Protein AF-A0A1H7WK81-F1 (afdb_monomer_lite)

Radius of gyration: 18.49 Å; chains: 1; bounding box: 42×47×34 Å

Structure (mmCIF, N/CA/C/O backbone):
data_AF-A0A1H7WK81-F1
#
_entry.id   AF-A0A1H7WK81-F1
#
loop_
_atom_site.group_PDB
_atom_site.id
_atom_site.type_symbol
_atom_site.label_atom_id
_atom_site.label_alt_id
_atom_site.label_comp_id
_atom_site.label_asym_id
_atom_site.label_entity_id
_atom_site.label_seq_id
_atom_site.pdbx_PDB_ins_code
_atom_site.Cartn_x
_atom_site.Cartn_y
_atom_site.Cartn_z
_atom_site.occupancy
_atom_site.B_iso_or_equiv
_atom_site.auth_seq_id
_atom_site.auth_comp_id
_atom_site.auth_asym_id
_atom_site.auth_atom_id
_atom_site.pdbx_PDB_model_num
ATOM 1 N N . MET A 1 1 ? -17.153 -29.310 6.235 1.00 43.97 1 MET A N 1
ATOM 2 C CA . MET A 1 1 ? -16.536 -28.666 5.054 1.00 43.97 1 MET A CA 1
ATOM 3 C C . MET A 1 1 ? -16.241 -27.215 5.415 1.00 43.97 1 MET A C 1
ATOM 5 O O . MET A 1 1 ? -17.190 -26.520 5.755 1.00 43.97 1 MET A O 1
ATOM 9 N N . PRO A 1 2 ? -14.976 -26.765 5.488 1.00 51.03 2 PRO A N 1
ATOM 10 C C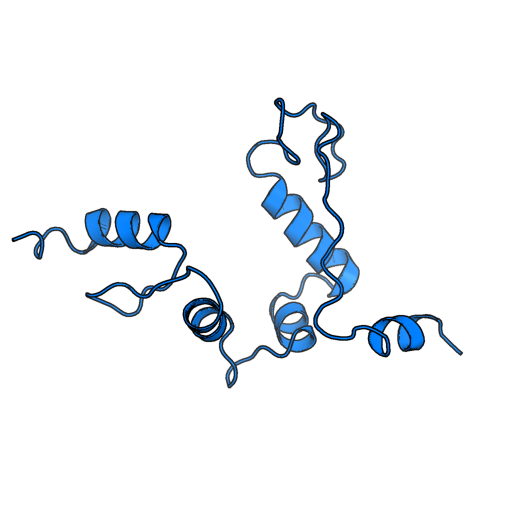A . PRO A 1 2 ? -14.681 -25.424 5.980 1.00 51.03 2 PRO A CA 1
ATOM 11 C C . PRO A 1 2 ? -14.944 -24.370 4.896 1.00 51.03 2 PRO A C 1
ATOM 13 O O . PRO A 1 2 ? -14.426 -24.453 3.785 1.00 51.03 2 PRO A O 1
ATOM 16 N N . ILE A 1 3 ? -15.718 -23.354 5.275 1.00 53.41 3 ILE A N 1
ATOM 17 C CA . ILE A 1 3 ? -16.202 -22.211 4.478 1.00 53.41 3 ILE A CA 1
ATOM 18 C C . ILE A 1 3 ? -15.070 -21.479 3.719 1.00 53.41 3 ILE A C 1
ATOM 20 O O . ILE A 1 3 ? -15.309 -20.860 2.689 1.00 53.41 3 ILE A O 1
ATOM 24 N N . LYS A 1 4 ? -13.813 -21.609 4.169 1.00 43.75 4 LYS A N 1
ATOM 25 C CA . LYS A 1 4 ? -12.635 -20.965 3.564 1.00 43.75 4 LYS A CA 1
ATOM 26 C C . LYS A 1 4 ? -12.346 -21.387 2.120 1.00 43.75 4 LYS A C 1
ATOM 28 O O . LYS A 1 4 ? -11.822 -20.574 1.370 1.00 43.75 4 LYS A O 1
ATOM 33 N N . LYS A 1 5 ? -12.676 -22.622 1.720 1.00 39.38 5 LYS A N 1
ATOM 34 C CA . LYS A 1 5 ? -12.347 -23.103 0.366 1.00 39.38 5 LYS A CA 1
ATOM 35 C C . LYS A 1 5 ? -13.227 -22.456 -0.710 1.00 39.38 5 LYS A C 1
ATOM 37 O O . LYS A 1 5 ? -12.746 -22.157 -1.788 1.00 39.38 5 LYS A O 1
ATOM 42 N N . LEU A 1 6 ? -14.476 -22.132 -0.370 1.00 41.38 6 LEU A N 1
ATOM 43 C CA . LEU A 1 6 ? -15.397 -21.482 -1.301 1.00 41.38 6 LEU A CA 1
ATOM 44 C C . LEU A 1 6 ? -15.032 -20.018 -1.578 1.00 41.38 6 LEU A C 1
ATOM 46 O O . LEU A 1 6 ? -15.404 -19.514 -2.620 1.00 41.38 6 LEU A O 1
ATOM 50 N N . TYR A 1 7 ? -14.295 -19.323 -0.706 1.00 50.19 7 TYR A N 1
ATOM 51 C CA . TYR A 1 7 ? -13.988 -17.903 -0.935 1.00 50.19 7 TYR A CA 1
ATOM 52 C C . TYR A 1 7 ? -12.872 -17.671 -1.968 1.00 50.19 7 TYR A C 1
ATOM 54 O O . TYR A 1 7 ? -12.796 -16.597 -2.556 1.00 50.19 7 TYR A O 1
ATOM 62 N N . LEU A 1 8 ? -12.009 -18.667 -2.188 1.00 47.16 8 LEU A N 1
ATOM 63 C CA . LEU A 1 8 ? -10.884 -18.576 -3.126 1.00 47.16 8 LEU A CA 1
ATOM 64 C C . LEU A 1 8 ? -11.267 -19.010 -4.550 1.00 47.16 8 LEU A C 1
ATOM 66 O O . LEU A 1 8 ? -10.696 -18.499 -5.507 1.00 47.16 8 LEU A O 1
ATOM 70 N N . ASP A 1 9 ? -12.270 -19.880 -4.697 1.00 45.12 9 ASP A N 1
ATOM 71 C CA . ASP A 1 9 ? -12.655 -20.461 -5.992 1.00 45.12 9 ASP A CA 1
ATOM 72 C C . ASP A 1 9 ? -13.557 -19.535 -6.855 1.00 45.12 9 ASP A C 1
ATOM 74 O O . ASP A 1 9 ? -13.797 -19.840 -8.021 1.00 45.12 9 ASP A O 1
ATOM 78 N N . TYR A 1 10 ? -14.029 -18.390 -6.329 1.00 48.94 10 TYR A N 1
ATOM 79 C CA . TYR A 1 10 ? -14.902 -17.433 -7.048 1.00 48.94 10 TYR A CA 1
ATOM 80 C C . TYR A 1 10 ? -14.240 -16.103 -7.449 1.00 48.94 10 TYR A C 1
ATOM 82 O O . TYR A 1 10 ? -14.919 -15.227 -7.981 1.00 48.94 10 TYR A O 1
ATOM 90 N N . MET A 1 11 ? -12.937 -15.908 -7.233 1.00 44.47 11 MET A N 1
ATOM 91 C CA . MET A 1 11 ? -12.268 -14.682 -7.691 1.00 44.47 11 MET A CA 1
ATOM 92 C C . MET A 1 11 ? -11.932 -14.766 -9.184 1.00 44.47 11 MET A C 1
ATOM 94 O O . MET A 1 11 ? -10.803 -15.038 -9.586 1.00 44.47 11 MET A O 1
ATOM 98 N N . THR A 1 12 ? -12.930 -14.506 -10.026 1.00 49.16 12 THR A N 1
ATOM 99 C CA . THR A 1 12 ? -12.703 -14.128 -11.422 1.00 49.16 12 THR A CA 1
ATOM 100 C C . 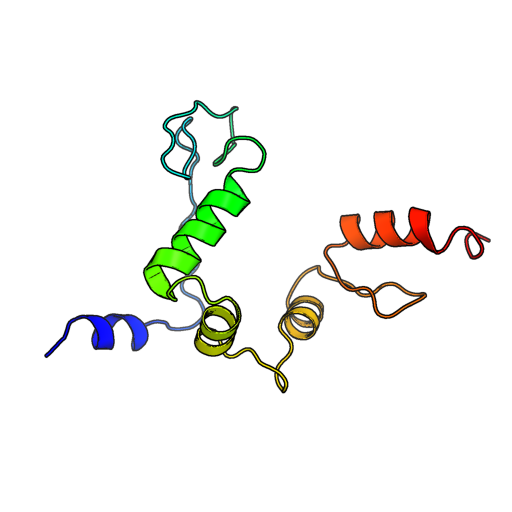THR A 1 12 ? -11.902 -12.818 -11.467 1.00 49.16 12 THR A C 1
ATOM 102 O O . THR A 1 12 ? -12.288 -11.856 -10.795 1.00 49.16 12 THR A O 1
ATOM 105 N N . PRO A 1 13 ? -10.813 -12.719 -12.253 1.00 54.34 13 PRO A N 1
ATOM 106 C CA . PRO A 1 13 ? -10.121 -11.454 -12.454 1.00 54.34 13 PRO A CA 1
ATOM 107 C C . PRO A 1 13 ? -11.067 -10.510 -13.202 1.00 54.34 13 PRO A C 1
ATOM 109 O O . PRO A 1 13 ? -11.493 -10.827 -14.309 1.00 54.34 13 PRO A O 1
ATOM 112 N N . SER A 1 14 ? -11.365 -9.349 -12.611 1.00 58.44 14 SER A N 1
ATOM 113 C CA . SER A 1 14 ? -12.242 -8.297 -13.157 1.00 58.44 14 SER A CA 1
ATOM 114 C C . SER A 1 14 ? -13.741 -8.412 -12.830 1.00 58.44 14 SER A C 1
ATOM 116 O O . SER A 1 14 ? -14.598 -8.292 -13.702 1.00 58.44 14 SER A O 1
ATOM 118 N N . GLU A 1 15 ? -14.083 -8.498 -11.546 1.00 55.06 15 GLU A N 1
ATOM 119 C CA . GLU A 1 15 ? -15.221 -7.715 -11.051 1.00 55.06 15 GLU A CA 1
ATOM 120 C C . GLU A 1 15 ? -14.647 -6.398 -10.525 1.00 55.06 15 GLU A C 1
ATOM 122 O O . GLU A 1 15 ? -13.808 -6.400 -9.623 1.00 55.06 15 GLU A O 1
ATOM 127 N N . LYS A 1 16 ? -14.997 -5.263 -11.146 1.00 67.81 16 LYS A N 1
ATOM 128 C CA . LYS A 1 16 ? -14.505 -3.945 -10.715 1.00 67.81 16 LYS A CA 1
ATOM 129 C C . LYS A 1 16 ? -14.749 -3.803 -9.213 1.00 67.81 16 LYS A C 1
ATOM 131 O O . LYS A 1 16 ? -15.903 -3.829 -8.788 1.00 67.81 16 LYS A O 1
ATOM 136 N N . LEU A 1 17 ? -13.675 -3.650 -8.433 1.00 79.62 17 LEU A N 1
ATOM 137 C CA . LEU A 1 17 ? -13.783 -3.407 -6.996 1.00 79.62 17 LEU A CA 1
ATOM 138 C C . LEU A 1 17 ? -14.783 -2.264 -6.752 1.00 79.62 17 LEU A C 1
ATOM 140 O O . LEU A 1 17 ? -14.778 -1.279 -7.504 1.00 79.62 17 LEU A O 1
ATOM 144 N N . PRO A 1 18 ? -15.658 -2.381 -5.738 1.00 88.56 18 PRO A N 1
ATOM 145 C CA . PRO A 1 18 ? -16.673 -1.374 -5.492 1.00 88.56 18 PRO A CA 1
ATOM 146 C C . PRO A 1 18 ? -16.018 -0.024 -5.207 1.00 88.56 18 PRO A C 1
ATOM 148 O O . PRO A 1 18 ? -14.959 0.061 -4.581 1.00 88.56 18 PRO A O 1
ATOM 151 N N . ARG A 1 19 ? -16.677 1.057 -5.633 1.00 89.25 19 ARG A N 1
ATOM 152 C CA . ARG A 1 19 ? -16.254 2.403 -5.252 1.00 89.25 19 ARG A CA 1
ATOM 153 C C . ARG A 1 19 ? -16.371 2.549 -3.735 1.00 89.25 19 ARG A C 1
ATOM 155 O O . ARG A 1 19 ? -17.470 2.513 -3.190 1.00 89.25 19 ARG A O 1
ATOM 162 N N . LEU A 1 20 ? -15.239 2.769 -3.076 1.00 94.31 20 LEU A N 1
ATOM 163 C CA . LEU A 1 20 ? -15.173 3.020 -1.640 1.00 94.31 20 LEU A CA 1
ATOM 164 C C . LEU A 1 20 ? -15.365 4.515 -1.356 1.00 94.31 20 LEU A C 1
ATOM 166 O O . LEU A 1 20 ? -14.863 5.362 -2.099 1.00 94.31 20 LEU A O 1
ATOM 170 N N . ILE A 1 21 ? -16.093 4.838 -0.284 1.00 94.56 21 ILE A N 1
ATOM 171 C CA . ILE A 1 21 ? -16.364 6.215 0.151 1.00 94.56 21 ILE A CA 1
ATOM 172 C C . ILE A 1 21 ? -15.804 6.403 1.572 1.00 94.56 21 ILE A C 1
ATOM 174 O O . ILE A 1 21 ? -16.150 5.615 2.455 1.00 94.56 21 ILE A O 1
ATOM 178 N N . PRO A 1 22 ? -14.952 7.416 1.819 1.00 95.88 22 PRO A N 1
ATOM 179 C CA . PRO A 1 22 ? -14.445 7.716 3.156 1.00 95.88 22 PRO A CA 1
ATOM 180 C C . PRO A 1 22 ? -15.570 8.043 4.143 1.00 95.88 22 PRO A C 1
ATOM 182 O O . PRO A 1 22 ? -16.512 8.757 3.808 1.00 95.88 22 PRO A O 1
ATOM 185 N N . THR A 1 23 ? -15.445 7.564 5.380 1.00 95.25 23 THR A N 1
ATOM 186 C CA . THR A 1 23 ? -16.483 7.686 6.424 1.00 95.25 23 THR A CA 1
ATOM 187 C C . THR A 1 23 ? -16.218 8.811 7.433 1.00 95.25 23 THR A C 1
ATOM 189 O O . THR A 1 23 ? -16.950 8.954 8.411 1.00 95.25 23 THR A O 1
ATOM 192 N N . GLY A 1 24 ? -15.144 9.583 7.245 1.00 96.44 24 GLY A N 1
ATOM 193 C CA . GLY A 1 24 ? -14.685 10.604 8.197 1.00 96.44 24 GLY A CA 1
ATOM 194 C C . GLY A 1 24 ? -13.953 10.052 9.427 1.00 96.44 24 GLY A C 1
ATOM 195 O O . GLY A 1 24 ? -13.568 10.824 10.302 1.00 96.44 24 GLY A O 1
ATOM 196 N N . HIS A 1 25 ? -13.740 8.736 9.501 1.00 97.75 25 HIS A N 1
ATOM 197 C CA . HIS A 1 25 ? -12.982 8.078 10.564 1.00 97.75 25 HIS A CA 1
ATOM 198 C C . HIS A 1 25 ? -11.928 7.149 9.971 1.00 97.75 25 HIS A C 1
ATOM 200 O O . HIS A 1 25 ? -12.113 6.591 8.892 1.00 97.75 25 HIS A O 1
ATOM 206 N N . CYS A 1 26 ? -10.826 6.966 10.693 1.00 98.06 26 CYS A N 1
ATOM 207 C CA . CYS A 1 26 ? -9.689 6.185 10.238 1.00 98.06 26 CYS A CA 1
ATOM 208 C C . CYS A 1 26 ? -10.031 4.694 10.145 1.00 98.06 26 CYS A C 1
ATOM 210 O O . CYS A 1 26 ? -10.357 4.048 11.143 1.00 98.06 26 CYS A O 1
ATOM 212 N N . TRP A 1 27 ? -9.869 4.128 8.951 1.00 97.56 27 TRP A N 1
ATOM 213 C CA . TRP A 1 27 ? -10.184 2.726 8.662 1.00 97.56 27 TRP A CA 1
ATOM 214 C C . TRP A 1 27 ? -9.222 1.713 9.288 1.00 97.56 27 TRP A C 1
ATOM 216 O O . TRP A 1 27 ? -9.509 0.522 9.277 1.00 97.56 27 TRP A O 1
ATOM 226 N N . CYS A 1 28 ? -8.125 2.158 9.911 1.00 97.25 28 CYS A N 1
ATOM 227 C CA . CYS A 1 28 ? -7.304 1.267 10.737 1.00 97.25 28 CYS A CA 1
ATOM 228 C C . CYS A 1 28 ? -8.001 0.845 12.050 1.00 97.25 28 CYS A C 1
ATOM 230 O O . CYS A 1 28 ? -7.448 0.044 12.797 1.00 97.25 28 CYS A O 1
ATOM 232 N N . GLY A 1 29 ? -9.175 1.410 12.365 1.00 96.12 29 GLY A N 1
ATOM 233 C CA . GLY A 1 29 ? -9.982 1.042 13.532 1.00 96.12 29 GLY A CA 1
ATOM 234 C C . GLY A 1 29 ? -9.677 1.823 14.814 1.00 96.12 29 GLY A C 1
ATOM 235 O O . GLY A 1 29 ? -10.320 1.584 15.828 1.00 96.12 29 GLY A O 1
ATOM 236 N N . CYS A 1 30 ? -8.748 2.787 14.794 1.00 97.06 30 CYS A N 1
ATOM 237 C CA . CYS A 1 30 ? -8.386 3.572 15.985 1.00 97.06 30 CYS A CA 1
ATOM 238 C C . CYS A 1 30 ? -9.424 4.636 16.390 1.00 97.06 30 CYS A C 1
ATOM 240 O O . CYS A 1 30 ? -9.261 5.287 17.418 1.00 97.06 30 CYS A O 1
ATOM 242 N N . GLY A 1 31 ? -10.453 4.869 15.569 1.00 96.38 31 GLY A N 1
ATOM 243 C CA . GLY A 1 31 ? -11.500 5.864 15.829 1.00 96.38 31 GLY A CA 1
ATOM 244 C C . GLY A 1 31 ? -11.099 7.325 15.584 1.00 96.38 31 GLY A C 1
ATOM 245 O O . GLY A 1 31 ? -11.938 8.209 15.713 1.00 96.38 31 GLY A O 1
ATOM 246 N N . THR A 1 32 ? -9.853 7.611 15.195 1.00 97.75 32 THR A N 1
ATOM 247 C CA . THR A 1 32 ? -9.404 8.977 14.872 1.00 97.75 32 THR A CA 1
ATOM 248 C C . THR A 1 32 ? -10.198 9.558 13.700 1.00 97.75 32 THR A C 1
ATOM 250 O O . THR A 1 32 ? -10.352 8.893 12.675 1.00 97.75 32 THR A O 1
ATOM 253 N N . GLN A 1 33 ? -10.661 10.806 13.824 1.00 97.75 33 GLN A N 1
ATOM 254 C CA . GLN A 1 33 ? -11.302 11.529 12.723 1.00 97.75 33 GLN A CA 1
ATOM 255 C C . GLN A 1 33 ? -10.307 11.820 11.596 1.00 97.75 33 GLN A C 1
ATOM 257 O O . GLN A 1 33 ? -9.160 12.199 11.843 1.00 97.75 33 GLN A O 1
ATOM 262 N N . THR A 1 34 ? -10.746 11.652 10.351 1.00 97.50 34 THR A N 1
ATOM 263 C CA . THR A 1 34 ? -9.939 11.929 9.159 1.00 97.50 34 THR A CA 1
ATOM 264 C C . THR A 1 34 ? -10.397 13.203 8.461 1.00 97.50 34 THR A C 1
ATOM 266 O O . THR A 1 34 ? -11.541 13.636 8.588 1.00 97.50 34 THR A O 1
ATOM 269 N N . GLY A 1 35 ? -9.483 13.821 7.707 1.00 93.88 35 GLY A N 1
ATOM 270 C CA . GLY A 1 35 ? -9.833 14.934 6.826 1.00 93.88 35 GLY A CA 1
ATOM 271 C C . GLY A 1 35 ? -10.824 14.514 5.735 1.00 93.88 35 GLY A C 1
ATOM 272 O O . GLY A 1 35 ? -10.936 13.332 5.396 1.00 93.88 35 GLY A O 1
ATOM 273 N N . ILE A 1 36 ? -11.526 15.496 5.161 1.00 92.88 36 ILE A N 1
ATOM 274 C CA . ILE A 1 36 ? -12.472 15.278 4.058 1.00 92.88 36 ILE A CA 1
ATOM 275 C C . ILE A 1 36 ? -11.770 14.528 2.919 1.00 92.88 36 ILE A C 1
ATOM 277 O O . ILE A 1 36 ? -10.706 14.936 2.461 1.00 92.88 36 ILE A O 1
ATOM 281 N N . GLY A 1 37 ? -12.377 13.429 2.466 1.00 94.12 37 GLY A N 1
ATOM 282 C CA . GLY A 1 37 ? -11.849 12.608 1.372 1.00 94.12 37 GLY A CA 1
ATOM 283 C C . GLY A 1 37 ? -10.789 11.574 1.776 1.00 94.12 37 GLY A C 1
ATOM 284 O O . GLY A 1 37 ? -10.386 10.783 0.928 1.00 94.12 37 GLY A O 1
ATOM 285 N N . SER A 1 38 ? -10.375 11.517 3.045 1.00 96.62 38 SER A N 1
ATOM 286 C CA . SER A 1 38 ? -9.325 10.600 3.511 1.00 96.62 38 SER A CA 1
ATOM 287 C C . SER A 1 38 ? -9.878 9.374 4.238 1.00 96.62 38 SER A C 1
ATOM 289 O O . SER A 1 38 ? -10.664 9.492 5.178 1.00 96.62 38 SER A O 1
ATOM 291 N N . PHE A 1 39 ? -9.397 8.189 3.857 1.00 97.75 39 PHE A N 1
ATOM 292 C CA . PHE A 1 39 ? -9.714 6.915 4.521 1.00 97.75 39 PHE A CA 1
ATOM 293 C C . PHE A 1 39 ? -8.914 6.684 5.813 1.00 97.75 39 PHE A C 1
ATOM 295 O O . PHE A 1 39 ? -9.384 6.013 6.732 1.00 97.75 39 PHE A O 1
ATOM 302 N N . PHE A 1 40 ? -7.703 7.239 5.895 1.00 98.12 40 PHE A N 1
ATOM 303 C CA . PHE A 1 40 ? -6.758 6.976 6.980 1.00 98.12 40 PHE A CA 1
ATOM 304 C C . PHE A 1 40 ? -6.245 8.275 7.599 1.00 98.12 40 PHE A C 1
ATOM 306 O O . PHE A 1 40 ? -6.085 9.290 6.915 1.00 98.12 40 PHE A O 1
ATOM 313 N N . ALA A 1 41 ? -5.947 8.230 8.898 1.00 97.06 41 ALA A N 1
ATOM 314 C CA . ALA A 1 41 ? -5.063 9.207 9.519 1.00 97.06 41 ALA A CA 1
ATOM 315 C C . ALA A 1 41 ? -3.640 9.052 8.945 1.00 97.06 41 ALA A C 1
ATOM 317 O O . ALA A 1 41 ? -3.297 8.018 8.366 1.00 97.06 41 ALA A O 1
ATOM 318 N N . ARG A 1 42 ? -2.800 10.086 9.077 1.00 94.94 42 ARG A N 1
ATOM 319 C CA . ARG A 1 42 ? -1.460 10.105 8.468 1.00 94.94 42 ARG A CA 1
ATOM 320 C C . ARG A 1 42 ? -0.634 8.886 8.912 1.00 94.94 42 ARG A C 1
ATOM 322 O O . ARG A 1 42 ? -0.333 8.753 10.091 1.00 94.94 42 ARG A O 1
ATOM 329 N N . GLY A 1 43 ? -0.247 8.037 7.957 1.00 94.00 43 GLY A N 1
ATOM 330 C CA . GLY A 1 43 ? 0.566 6.832 8.180 1.00 94.00 43 GLY A CA 1
ATOM 331 C C . GLY A 1 43 ? -0.203 5.601 8.679 1.00 94.00 43 GLY A C 1
ATOM 332 O O . GLY A 1 43 ? 0.400 4.552 8.899 1.00 94.00 43 GLY A O 1
ATOM 333 N N . HIS A 1 44 ? -1.521 5.699 8.874 1.00 97.94 44 HIS A N 1
ATOM 334 C CA . HIS A 1 44 ? -2.333 4.590 9.389 1.00 97.94 44 HIS A CA 1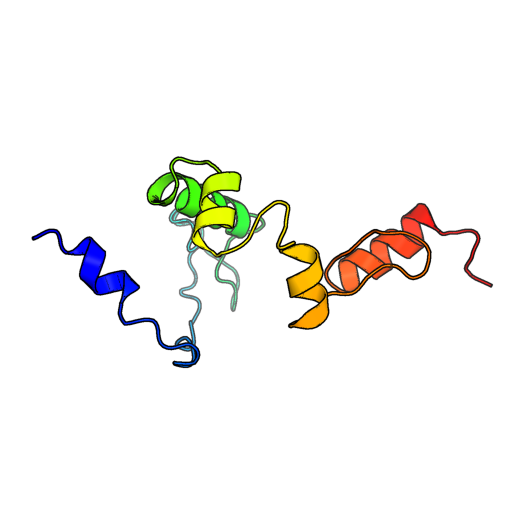
ATOM 335 C C . HIS A 1 44 ? -2.768 3.595 8.305 1.00 97.94 44 HIS A C 1
ATOM 337 O O . HIS A 1 44 ? -3.250 2.512 8.631 1.00 97.94 44 HIS A O 1
ATOM 343 N N . ASP A 1 45 ? -2.572 3.925 7.031 1.00 97.50 45 ASP A N 1
ATOM 344 C CA . ASP A 1 45 ? -2.694 2.996 5.906 1.00 97.50 45 ASP A CA 1
ATOM 345 C C . ASP A 1 45 ? -1.736 1.807 6.076 1.00 97.50 45 ASP A C 1
ATOM 347 O O . ASP A 1 45 ? -2.147 0.652 5.967 1.00 97.50 45 ASP A O 1
ATOM 351 N N . LYS A 1 46 ? -0.487 2.074 6.473 1.00 96.69 46 LYS A N 1
ATOM 352 C CA . LYS A 1 46 ? 0.513 1.032 6.748 1.00 96.69 46 LYS A CA 1
ATOM 353 C C . LYS A 1 46 ? 0.233 0.231 8.012 1.00 96.69 46 LYS A C 1
ATOM 355 O O . LYS A 1 46 ? 0.513 -0.964 8.048 1.00 96.69 46 LYS A O 1
ATOM 360 N N . VAL A 1 47 ? -0.385 0.846 9.019 1.00 97.38 47 VAL A N 1
ATOM 361 C CA . VAL A 1 47 ? -0.864 0.124 10.210 1.00 97.38 47 VAL A CA 1
ATOM 362 C C . VAL A 1 47 ? -1.971 -0.860 9.829 1.00 97.38 47 VAL A C 1
ATOM 364 O O . VAL A 1 47 ? -1.925 -2.019 10.235 1.00 97.38 47 VAL A O 1
ATOM 367 N N . ALA A 1 48 ? -2.943 -0.420 9.025 1.00 98.19 48 ALA A N 1
ATOM 368 C CA . ALA A 1 48 ? -4.028 -1.274 8.554 1.00 98.19 48 ALA A CA 1
ATOM 369 C C . ALA A 1 48 ? -3.516 -2.423 7.664 1.00 98.19 48 ALA A C 1
ATOM 371 O O . ALA A 1 48 ? -3.926 -3.567 7.854 1.00 98.19 48 ALA A O 1
ATOM 372 N N . GLU A 1 49 ? -2.583 -2.145 6.747 1.00 98.12 49 GLU A N 1
ATOM 373 C CA . GLU A 1 49 ? -1.912 -3.153 5.910 1.00 98.12 49 GLU A CA 1
ATOM 374 C C . GLU A 1 49 ? -1.191 -4.207 6.766 1.00 98.12 49 GLU A C 1
ATOM 376 O O . GLU A 1 49 ? -1.426 -5.405 6.606 1.00 98.12 49 GLU A O 1
ATOM 381 N N . ALA A 1 50 ? -0.373 -3.778 7.731 1.00 97.94 50 ALA A N 1
ATOM 382 C CA . ALA A 1 50 ? 0.343 -4.688 8.621 1.00 97.94 50 ALA A CA 1
ATOM 383 C C . ALA A 1 50 ? -0.609 -5.526 9.490 1.00 97.94 50 ALA A C 1
ATOM 385 O O . ALA A 1 50 ? -0.389 -6.726 9.659 1.00 97.94 50 ALA A O 1
ATOM 386 N N . ALA A 1 51 ? -1.688 -4.928 10.004 1.00 98.31 51 ALA A N 1
ATOM 387 C CA . ALA A 1 51 ? -2.709 -5.644 10.766 1.00 98.31 51 ALA A CA 1
ATOM 388 C C . ALA A 1 51 ? -3.428 -6.697 9.908 1.00 98.31 51 ALA A C 1
ATOM 390 O O . ALA A 1 51 ? -3.642 -7.821 10.365 1.00 98.31 51 ALA A O 1
ATOM 391 N N . LEU A 1 52 ? -3.742 -6.380 8.648 1.00 98.06 52 LEU A N 1
ATOM 392 C CA . LEU A 1 52 ? -4.305 -7.348 7.707 1.00 98.06 52 LEU A CA 1
ATOM 393 C C . LEU A 1 52 ? -3.333 -8.508 7.463 1.00 98.06 52 LEU A C 1
ATOM 395 O O . LEU A 1 52 ? -3.746 -9.669 7.500 1.00 98.06 52 LEU A O 1
ATOM 399 N N . ILE A 1 53 ? -2.042 -8.211 7.276 1.00 98.19 53 ILE A N 1
ATOM 400 C CA . ILE A 1 53 ? -1.013 -9.240 7.098 1.00 98.19 53 ILE A CA 1
ATOM 401 C C . ILE A 1 53 ? -0.884 -10.118 8.351 1.00 98.19 53 ILE A C 1
ATOM 403 O O . ILE A 1 53 ? -0.762 -11.340 8.243 1.00 98.19 53 ILE A O 1
ATOM 407 N N . ALA A 1 54 ? -0.966 -9.525 9.543 1.00 98.19 54 ALA A N 1
ATOM 408 C CA . ALA A 1 54 ? -0.965 -10.243 10.815 1.00 98.19 54 ALA A CA 1
ATOM 409 C C . ALA A 1 54 ? -2.141 -11.224 10.927 1.00 98.19 54 ALA A C 1
ATOM 411 O O . ALA A 1 54 ? -1.933 -12.404 11.207 1.00 98.19 54 ALA A O 1
ATOM 412 N N . VAL A 1 55 ? -3.361 -10.756 10.655 1.00 98.06 55 VAL A N 1
ATOM 413 C CA . VAL A 1 55 ? -4.592 -11.553 10.784 1.00 98.06 55 VAL A CA 1
ATOM 414 C C . VAL A 1 55 ? -4.666 -12.677 9.748 1.00 98.06 55 VAL A C 1
ATOM 416 O O . VAL A 1 55 ? -5.092 -13.781 10.083 1.00 98.06 55 VAL A O 1
ATOM 419 N N . GLN A 1 56 ? -4.271 -12.417 8.500 1.00 97.56 56 GLN A N 1
ATOM 420 C CA . GLN A 1 56 ? -4.465 -13.367 7.395 1.00 97.56 56 GLN A CA 1
ATOM 421 C C . GLN A 1 56 ? -3.259 -14.278 7.149 1.00 97.56 56 GLN A C 1
ATOM 423 O O . GLN A 1 56 ? -3.437 -15.431 6.759 1.00 97.56 56 GLN A O 1
ATOM 428 N N . TYR A 1 57 ? -2.042 -13.789 7.396 1.00 97.25 57 TYR A N 1
ATOM 429 C CA . TYR A 1 57 ? -0.796 -14.481 7.039 1.00 97.25 57 TYR A CA 1
ATOM 430 C C . TYR A 1 57 ? 0.171 -14.621 8.225 1.00 97.25 57 TYR A C 1
ATOM 432 O O . TYR A 1 57 ? 1.359 -14.884 8.035 1.00 97.25 57 TYR A O 1
ATOM 440 N N . GLY A 1 58 ? -0.304 -14.418 9.461 1.00 97.06 58 GLY A N 1
ATOM 441 C CA . GLY A 1 58 ? 0.510 -14.570 10.672 1.00 97.06 58 GLY A CA 1
ATOM 442 C C . GLY A 1 58 ? 1.659 -13.565 10.772 1.00 97.06 58 GLY A C 1
ATOM 443 O O . GLY A 1 58 ? 2.678 -13.852 11.391 1.00 97.06 58 GLY A O 1
ATOM 444 N N . GLY A 1 59 ? 1.535 -12.411 10.113 1.00 96.75 59 GLY A N 1
ATOM 445 C CA . GLY A 1 59 ? 2.557 -11.360 10.113 1.00 96.75 59 GLY A CA 1
ATOM 446 C C . GLY A 1 59 ? 3.716 -11.632 9.153 1.00 96.75 59 GLY A C 1
ATOM 447 O O . GLY A 1 59 ? 4.673 -10.864 9.110 1.00 96.75 59 GLY A O 1
ATOM 448 N N . SER A 1 60 ? 3.643 -12.706 8.365 1.00 97.50 60 SER A N 1
ATOM 449 C CA . SER A 1 60 ? 4.693 -13.087 7.427 1.00 97.50 60 SER A CA 1
ATOM 450 C C . SER A 1 60 ? 4.456 -12.459 6.055 1.00 97.50 60 SER A C 1
ATOM 452 O O . SER A 1 60 ? 3.629 -12.926 5.272 1.00 97.50 60 SER A O 1
ATOM 454 N N . VAL A 1 61 ? 5.228 -11.415 5.736 1.00 97.44 61 VAL A N 1
ATOM 455 C CA . VAL A 1 61 ? 5.241 -10.806 4.394 1.00 97.44 61 VAL A CA 1
ATOM 456 C C . VAL A 1 61 ? 5.593 -11.828 3.301 1.00 97.44 61 VAL A C 1
ATOM 458 O O . VAL A 1 61 ? 4.911 -11.827 2.280 1.00 97.44 61 VAL A O 1
ATOM 461 N N . PRO A 1 62 ? 6.565 -12.748 3.479 1.00 97.69 62 PRO A N 1
ATOM 462 C CA . PRO A 1 62 ? 6.807 -13.794 2.486 1.00 97.69 62 PRO A CA 1
ATOM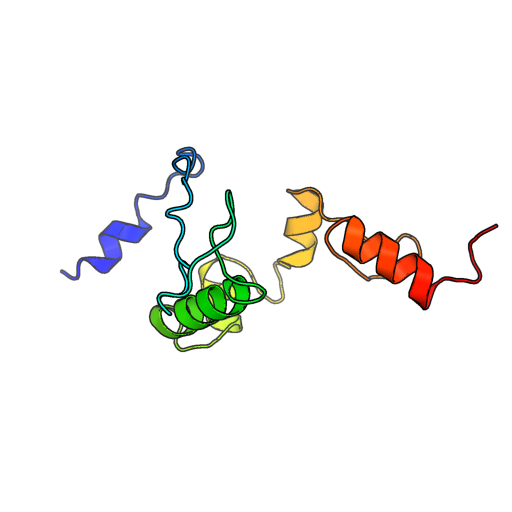 463 C C . PRO A 1 62 ? 5.588 -14.688 2.223 1.00 97.69 62 PRO A C 1
ATOM 465 O O . PRO A 1 62 ? 5.323 -15.008 1.069 1.00 97.69 62 PRO A O 1
ATOM 468 N N . GLN A 1 63 ? 4.823 -15.060 3.258 1.00 97.75 63 GLN A N 1
ATOM 469 C CA . GLN A 1 63 ? 3.594 -15.846 3.075 1.00 97.75 63 GLN A CA 1
ATOM 470 C C . GLN A 1 63 ? 2.493 -15.033 2.393 1.00 97.75 63 GLN A C 1
ATOM 472 O O . GLN A 1 63 ? 1.799 -15.564 1.532 1.00 97.75 63 GLN A O 1
ATOM 477 N N . PHE A 1 64 ? 2.367 -13.744 2.720 1.00 97.81 64 PHE A N 1
ATOM 478 C CA . PHE A 1 64 ? 1.489 -12.826 1.997 1.00 97.81 64 PHE A CA 1
ATOM 479 C C . PHE A 1 64 ? 1.856 -12.759 0.507 1.00 97.81 64 PHE A C 1
ATOM 481 O O . PHE A 1 64 ? 1.005 -13.006 -0.336 1.00 97.81 64 PHE A O 1
ATOM 488 N N . LEU A 1 65 ? 3.122 -12.514 0.165 1.00 97.94 65 LEU A N 1
ATOM 489 C CA . LEU A 1 65 ? 3.567 -12.472 -1.231 1.00 97.94 65 LEU A CA 1
ATOM 490 C C . LEU A 1 65 ? 3.317 -13.804 -1.948 1.00 97.94 65 LEU A C 1
ATOM 492 O O . LEU A 1 65 ? 2.742 -13.809 -3.034 1.00 97.94 65 LEU A O 1
ATOM 496 N N . HIS A 1 66 ? 3.672 -14.923 -1.312 1.00 97.06 66 HIS A N 1
ATOM 497 C CA . HIS A 1 66 ? 3.464 -16.258 -1.867 1.00 97.06 66 HIS A CA 1
ATOM 498 C C . HIS A 1 66 ? 1.985 -16.564 -2.127 1.00 97.06 66 HIS A C 1
ATOM 500 O O . HIS A 1 66 ? 1.643 -17.070 -3.195 1.00 97.06 66 HIS A O 1
ATOM 506 N N . ALA A 1 67 ? 1.098 -16.200 -1.197 1.00 96.50 67 ALA A N 1
ATOM 507 C CA . ALA A 1 67 ? -0.345 -16.377 -1.348 1.00 96.50 67 ALA A CA 1
ATOM 508 C C . ALA A 1 67 ? -0.938 -15.563 -2.512 1.00 96.50 67 ALA A C 1
ATOM 510 O O . ALA A 1 67 ? -1.983 -15.933 -3.039 1.00 96.50 67 ALA A O 1
ATOM 511 N N . HIS A 1 68 ? -0.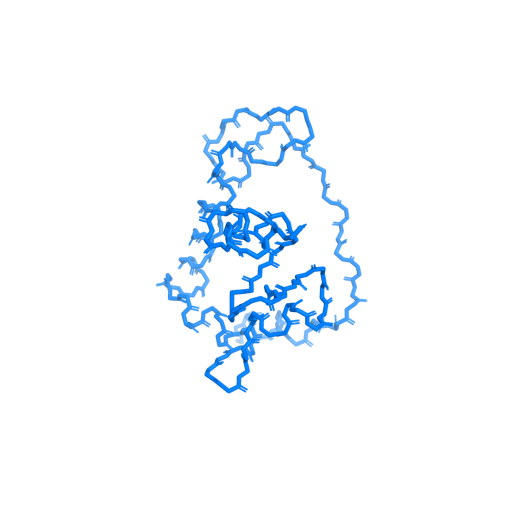267 -14.484 -2.927 1.00 95.75 68 HIS A N 1
ATOM 512 C CA . HIS A 1 68 ? -0.641 -13.645 -4.073 1.00 95.75 68 HIS A CA 1
ATOM 513 C C . HIS A 1 68 ? 0.162 -13.972 -5.341 1.00 95.75 68 HIS A C 1
ATOM 515 O O . HIS A 1 68 ? 0.145 -13.213 -6.304 1.00 95.75 68 HIS A O 1
ATOM 521 N N . GLY A 1 69 ? 0.851 -15.117 -5.361 1.00 96.62 69 GLY A N 1
ATOM 522 C CA . GLY A 1 69 ? 1.564 -15.621 -6.533 1.00 96.62 69 GLY A CA 1
ATOM 523 C C . GLY A 1 69 ? 2.963 -15.041 -6.733 1.00 96.62 69 GLY A C 1
ATOM 524 O O . GLY A 1 69 ? 3.596 -15.363 -7.734 1.00 96.62 69 GLY A O 1
ATOM 525 N N . TYR A 1 70 ? 3.472 -14.230 -5.807 1.00 97.81 70 TYR A N 1
ATOM 526 C CA . TYR A 1 70 ? 4.808 -13.641 -5.887 1.00 97.81 70 TYR A CA 1
ATOM 527 C C . TYR A 1 70 ? 5.844 -14.446 -5.099 1.00 97.81 70 TYR A C 1
ATOM 529 O O . TYR A 1 70 ? 5.541 -15.156 -4.140 1.00 97.81 70 TYR A O 1
ATOM 537 N N . GLY A 1 71 ? 7.108 -14.321 -5.483 1.00 96.25 71 GLY A N 1
ATOM 538 C CA . GLY A 1 71 ? 8.219 -14.998 -4.821 1.00 96.25 71 GLY A CA 1
ATOM 539 C C . GLY A 1 71 ? 9.544 -14.739 -5.531 1.00 96.25 71 GLY A C 1
ATOM 540 O O . GLY A 1 71 ? 9.603 -13.892 -6.419 1.00 96.25 71 GLY A O 1
ATOM 541 N N . PRO A 1 72 ? 10.612 -15.484 -5.195 1.00 94.75 72 PRO A N 1
ATOM 542 C CA . PRO A 1 72 ? 11.929 -15.279 -5.801 1.00 94.75 72 PRO A CA 1
ATOM 543 C C . PRO A 1 72 ? 11.915 -15.319 -7.336 1.00 94.75 72 PRO A C 1
ATOM 545 O O . PRO A 1 72 ? 12.664 -14.581 -7.965 1.00 94.75 72 PRO A O 1
ATOM 548 N N . GLN A 1 73 ? 11.026 -16.133 -7.925 1.00 95.19 73 GLN A N 1
ATOM 549 C CA . GLN A 1 73 ? 10.970 -16.337 -9.379 1.00 95.19 73 GLN A CA 1
ATOM 550 C C . GLN A 1 73 ? 9.874 -15.507 -10.062 1.00 95.19 73 GLN A C 1
ATOM 552 O O . GLN A 1 73 ? 9.749 -15.541 -11.281 1.00 95.19 73 GLN A O 1
ATOM 557 N N . HIS A 1 74 ? 9.074 -14.773 -9.282 1.00 96.50 74 HIS A N 1
ATOM 558 C CA . HIS A 1 74 ? 8.018 -13.891 -9.770 1.00 96.50 74 HIS A CA 1
ATOM 559 C C . HIS A 1 74 ? 7.999 -12.622 -8.911 1.00 96.50 74 HIS A C 1
ATOM 561 O O . HIS A 1 74 ? 7.402 -12.577 -7.832 1.00 96.50 74 HIS A O 1
ATOM 567 N N . SER A 1 75 ? 8.741 -11.615 -9.373 1.00 96.19 75 SER A N 1
ATOM 568 C CA . SER A 1 75 ? 8.990 -10.381 -8.629 1.00 96.19 75 SER A CA 1
ATOM 569 C C . SER A 1 75 ? 7.776 -9.456 -8.643 1.00 96.19 75 SER A C 1
ATOM 571 O O . SER A 1 75 ? 7.347 -9.011 -9.703 1.00 96.19 75 SER A O 1
ATOM 573 N N . VAL A 1 76 ? 7.287 -9.091 -7.455 1.00 97.00 76 VAL A N 1
ATOM 574 C CA . VAL A 1 76 ? 6.176 -8.138 -7.296 1.00 97.00 76 VAL A CA 1
ATOM 575 C C . VAL A 1 76 ? 6.519 -6.732 -7.793 1.00 97.00 76 VAL A C 1
ATOM 577 O O . VAL A 1 76 ? 5.653 -6.036 -8.309 1.00 97.00 76 VAL A O 1
ATOM 580 N N . THR A 1 77 ? 7.775 -6.295 -7.669 1.00 96.56 77 THR A N 1
ATOM 581 C CA . THR A 1 77 ? 8.177 -4.956 -8.128 1.00 96.56 77 THR A CA 1
ATOM 582 C C . THR A 1 77 ? 8.342 -4.903 -9.640 1.00 96.56 77 THR A C 1
ATOM 584 O O . THR A 1 77 ? 7.999 -3.890 -10.239 1.00 96.56 77 THR A O 1
ATOM 587 N N . HIS A 1 78 ? 8.808 -5.990 -10.261 1.00 96.25 78 HIS A N 1
ATOM 588 C CA . HIS A 1 78 ? 8.836 -6.103 -11.720 1.00 96.25 78 HIS A CA 1
ATOM 589 C C . HIS A 1 78 ? 7.405 -6.112 -12.267 1.00 96.25 78 HIS A C 1
ATOM 591 O O . HIS A 1 78 ? 7.067 -5.297 -13.119 1.00 96.25 78 HIS A O 1
ATOM 597 N N . ASP A 1 79 ? 6.537 -6.944 -11.693 1.00 97.12 79 ASP A N 1
ATOM 598 C CA . ASP A 1 79 ? 5.138 -7.033 -12.109 1.00 97.12 79 ASP A CA 1
ATOM 599 C C . ASP A 1 79 ? 4.402 -5.689 -11.954 1.00 97.12 79 ASP A C 1
ATOM 601 O O . ASP A 1 79 ? 3.609 -5.298 -12.809 1.00 97.12 79 ASP A O 1
ATOM 605 N N . ALA A 1 80 ? 4.718 -4.925 -10.899 1.00 97.06 80 ALA A N 1
ATOM 606 C CA . ALA A 1 80 ? 4.201 -3.572 -10.719 1.00 97.06 80 ALA A CA 1
ATOM 607 C C . ALA A 1 80 ? 4.641 -2.622 -11.845 1.00 97.06 80 ALA A C 1
ATOM 609 O O . ALA A 1 80 ? 3.809 -1.859 -12.336 1.00 97.06 80 ALA A O 1
ATOM 610 N N . VAL A 1 81 ? 5.907 -2.665 -12.273 1.00 97.56 81 VAL A N 1
ATOM 611 C CA . VAL A 1 81 ? 6.408 -1.857 -13.402 1.00 97.56 81 VAL A CA 1
ATOM 612 C C . VAL A 1 81 ? 5.712 -2.234 -14.714 1.00 97.56 81 VAL A C 1
ATOM 614 O O . VAL A 1 81 ? 5.390 -1.356 -15.506 1.00 97.56 81 VAL A O 1
ATOM 617 N N . GLU A 1 82 ? 5.435 -3.518 -14.943 1.00 97.00 82 GLU A N 1
ATOM 618 C CA . GLU A 1 82 ? 4.772 -3.977 -16.172 1.00 97.00 82 GLU A CA 1
ATOM 619 C C . GLU A 1 82 ? 3.274 -3.641 -16.217 1.00 97.00 82 GLU A C 1
ATOM 621 O O . GLU A 1 82 ? 2.728 -3.371 -17.288 1.00 97.00 82 GLU A O 1
ATOM 626 N N . LYS A 1 83 ? 2.588 -3.687 -15.068 1.00 95.00 83 LYS A N 1
ATOM 627 C CA . LYS A 1 83 ? 1.115 -3.646 -15.004 1.00 95.00 83 LYS A CA 1
ATOM 628 C C . LYS A 1 83 ? 0.529 -2.339 -14.477 1.00 95.00 83 LYS A C 1
ATOM 630 O O . LYS A 1 83 ? -0.692 -2.176 -14.516 1.00 95.00 83 LYS A O 1
ATOM 635 N N . THR A 1 84 ? 1.344 -1.433 -13.942 1.00 95.31 84 THR A N 1
ATOM 636 C CA . THR A 1 84 ? 0.876 -0.194 -13.294 1.00 95.31 84 THR A CA 1
ATOM 637 C C . THR A 1 84 ? 1.669 1.029 -13.765 1.00 95.31 84 THR A C 1
ATOM 639 O O . THR A 1 84 ? 2.321 0.990 -14.802 1.00 95.31 84 THR A O 1
ATOM 642 N N . ASP A 1 85 ? 1.590 2.140 -13.031 1.00 95.62 85 ASP A N 1
ATOM 643 C CA . ASP A 1 85 ? 2.366 3.359 -13.273 1.00 95.62 85 ASP A CA 1
ATOM 644 C C . ASP A 1 85 ? 3.755 3.344 -12.608 1.00 95.62 85 ASP A C 1
ATOM 646 O O . ASP A 1 85 ? 4.487 4.334 -12.680 1.00 95.62 85 ASP A O 1
ATOM 650 N N . TRP A 1 86 ? 4.132 2.248 -11.944 1.00 97.81 86 TRP A N 1
ATOM 651 C CA . TRP A 1 86 ? 5.476 2.085 -11.396 1.00 97.81 86 TRP A CA 1
ATOM 652 C C . TRP A 1 86 ? 6.536 2.114 -12.496 1.00 97.81 86 TRP A C 1
ATOM 654 O O . TRP A 1 86 ? 6.324 1.664 -13.617 1.00 97.81 86 TRP A O 1
ATOM 664 N N . THR A 1 87 ? 7.711 2.640 -12.160 1.00 97.88 87 THR A N 1
ATOM 665 C CA . THR A 1 87 ? 8.820 2.784 -13.102 1.00 97.88 87 THR A CA 1
ATOM 666 C C . THR A 1 87 ? 10.160 2.444 -12.455 1.00 97.88 87 THR A C 1
ATOM 668 O O . THR A 1 87 ? 10.274 2.334 -11.229 1.00 97.88 87 THR A O 1
ATOM 671 N N . THR A 1 88 ? 11.176 2.268 -13.297 1.00 97.94 88 THR A N 1
ATOM 672 C CA . THR A 1 88 ? 12.567 2.019 -12.901 1.00 97.94 88 THR A CA 1
ATOM 673 C C . THR A 1 88 ? 13.381 3.289 -13.110 1.00 97.94 88 THR A C 1
ATOM 675 O O . THR A 1 88 ? 13.188 4.008 -14.092 1.00 97.94 88 THR A O 1
ATOM 678 N N . CYS A 1 89 ? 14.289 3.589 -12.183 1.00 97.06 89 CYS A N 1
ATOM 679 C CA . CYS A 1 89 ? 15.229 4.689 -12.346 1.00 97.06 89 CYS A CA 1
ATOM 680 C C . CYS A 1 89 ? 16.091 4.479 -13.600 1.00 97.06 89 CYS A C 1
ATOM 682 O O . CYS A 1 89 ? 16.563 3.383 -13.877 1.00 97.06 89 CYS A O 1
ATOM 684 N N . THR A 1 90 ? 16.348 5.550 -14.345 1.00 95.25 90 THR A N 1
ATOM 685 C CA . THR A 1 90 ? 17.166 5.507 -15.568 1.00 95.25 90 THR A CA 1
ATOM 686 C C . THR A 1 90 ? 18.658 5.299 -15.306 1.00 95.25 90 THR A C 1
ATOM 688 O O . THR A 1 90 ? 19.408 5.063 -16.248 1.00 95.25 90 THR A O 1
ATOM 691 N N . HIS A 1 91 ? 19.101 5.408 -14.050 1.00 94.19 91 HIS A N 1
ATOM 692 C CA . HIS A 1 91 ? 20.515 5.362 -13.666 1.00 94.19 91 HIS A CA 1
ATOM 693 C C . HIS A 1 91 ? 20.879 4.151 -12.790 1.00 94.19 91 HIS A C 1
ATOM 695 O O . HIS A 1 91 ? 22.062 3.869 -12.617 1.00 94.19 91 HIS A O 1
ATOM 701 N N . CYS A 1 92 ? 19.900 3.445 -12.210 1.00 95.19 92 CYS A N 1
ATOM 702 C CA . CYS A 1 92 ? 20.128 2.265 -11.367 1.00 95.19 92 CYS A CA 1
ATOM 703 C C . CYS A 1 92 ? 18.861 1.402 -11.228 1.00 95.19 92 CYS A C 1
ATOM 705 O O . CYS A 1 92 ? 17.783 1.795 -11.662 1.00 95.19 92 CYS A O 1
ATOM 707 N N . ASP A 1 93 ? 18.962 0.273 -10.522 1.00 95.00 93 ASP A N 1
ATOM 708 C CA . ASP A 1 93 ? 17.877 -0.715 -10.384 1.00 95.00 93 ASP A CA 1
ATOM 709 C C . ASP A 1 93 ? 16.764 -0.331 -9.380 1.00 95.00 93 ASP A C 1
ATOM 711 O O . ASP A 1 93 ? 15.959 -1.170 -8.966 1.00 95.00 93 ASP A O 1
ATOM 715 N N . TYR A 1 94 ? 16.697 0.931 -8.938 1.00 96.19 94 TYR A N 1
ATOM 716 C CA . TYR A 1 94 ? 15.637 1.379 -8.033 1.00 96.19 94 TYR A CA 1
ATOM 717 C C . TYR A 1 94 ? 14.286 1.434 -8.759 1.00 96.19 94 TYR A C 1
ATOM 719 O O . TYR A 1 94 ? 14.131 2.158 -9.741 1.00 96.19 94 TYR A O 1
ATOM 727 N N . THR A 1 95 ? 13.287 0.726 -8.227 1.00 97.56 95 THR A N 1
ATOM 728 C CA . THR A 1 95 ? 11.911 0.700 -8.744 1.00 97.56 95 THR A CA 1
ATOM 729 C C . THR A 1 95 ? 10.930 1.308 -7.748 1.00 97.56 95 THR A C 1
ATOM 731 O O . THR A 1 95 ? 11.084 1.179 -6.531 1.00 97.56 95 THR A O 1
ATOM 734 N N . GLY A 1 96 ? 9.906 1.990 -8.254 1.00 97.44 96 GLY A N 1
ATOM 735 C CA . GLY A 1 96 ? 8.875 2.588 -7.413 1.00 97.44 96 GLY A CA 1
ATOM 736 C C . GLY A 1 96 ? 7.834 3.375 -8.196 1.00 97.44 96 GLY A C 1
ATOM 737 O O . GLY A 1 96 ? 7.923 3.531 -9.412 1.00 97.44 96 GLY A O 1
ATOM 738 N N . ALA A 1 97 ? 6.868 3.939 -7.471 1.00 97.38 97 ALA A N 1
ATOM 739 C CA . ALA A 1 97 ? 5.952 4.925 -8.035 1.00 97.38 97 ALA A CA 1
ATOM 740 C C . ALA A 1 97 ? 6.726 6.139 -8.608 1.00 97.38 97 ALA A C 1
ATOM 742 O O . ALA A 1 97 ? 7.786 6.489 -8.067 1.00 97.38 97 ALA A O 1
ATOM 743 N N . PRO A 1 98 ? 6.196 6.850 -9.622 1.00 97.25 98 PRO A N 1
ATOM 744 C CA . PRO A 1 98 ? 6.924 7.917 -10.319 1.00 97.25 98 PRO A CA 1
ATOM 745 C C . PRO A 1 98 ? 7.506 8.995 -9.394 1.00 97.25 98 PRO A C 1
ATOM 747 O O . PRO A 1 98 ? 8.668 9.379 -9.525 1.00 97.25 98 PRO A O 1
ATOM 750 N N . ALA A 1 99 ? 6.739 9.438 -8.392 1.00 96.50 99 ALA A N 1
ATOM 751 C CA . ALA A 1 99 ? 7.202 10.428 -7.418 1.00 96.50 99 ALA A CA 1
ATOM 752 C C . ALA A 1 99 ? 8.375 9.917 -6.559 1.00 96.50 99 ALA A C 1
ATOM 754 O O . ALA A 1 99 ? 9.283 10.681 -6.223 1.00 96.50 99 ALA A O 1
ATOM 755 N N . SER A 1 100 ? 8.383 8.626 -6.218 1.00 95.88 100 SER A N 1
ATOM 756 C CA . SER A 1 100 ? 9.476 7.993 -5.474 1.00 95.88 100 SER A CA 1
ATOM 757 C C . SER A 1 100 ? 10.743 7.913 -6.320 1.00 95.88 100 SER A C 1
ATOM 759 O O . SER A 1 100 ? 11.815 8.256 -5.828 1.00 95.88 100 SER A O 1
ATOM 761 N N . VAL A 1 101 ? 10.626 7.547 -7.600 1.00 97.06 101 VAL A N 1
ATOM 762 C CA . VAL A 1 101 ? 11.764 7.488 -8.535 1.00 97.06 101 VAL A CA 1
ATOM 763 C C . VAL A 1 101 ? 12.328 8.881 -8.828 1.00 97.06 101 VAL A C 1
ATOM 765 O O . VAL A 1 101 ? 13.546 9.060 -8.823 1.00 97.06 101 VAL A O 1
ATOM 768 N N . ALA A 1 102 ? 11.480 9.898 -8.995 1.00 95.44 102 ALA A N 1
ATOM 769 C CA . ALA A 1 102 ? 11.925 11.283 -9.163 1.00 95.44 102 ALA A CA 1
ATOM 770 C C . ALA A 1 102 ? 12.683 11.794 -7.925 1.00 95.44 102 ALA A C 1
ATOM 772 O O . ALA A 1 102 ? 13.765 12.378 -8.035 1.00 95.44 102 ALA A O 1
ATOM 773 N N . ASN A 1 103 ? 12.153 11.523 -6.726 1.00 96.12 103 ASN A N 1
A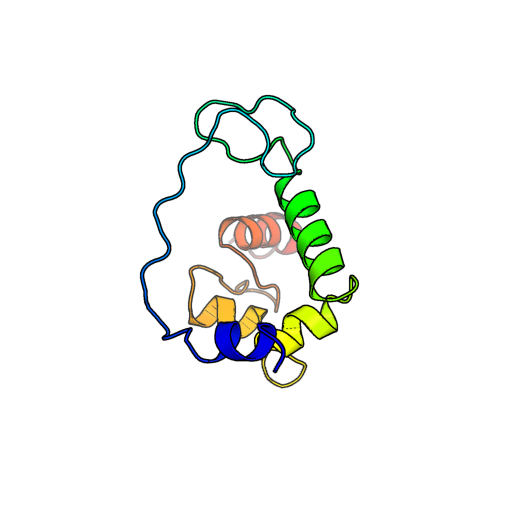TOM 774 C CA . ASN A 1 103 ? 12.819 11.865 -5.469 1.00 96.12 103 ASN A CA 1
ATOM 775 C C . ASN A 1 103 ? 14.142 11.117 -5.286 1.00 96.12 103 ASN A C 1
ATOM 777 O O . ASN A 1 103 ? 15.120 11.724 -4.852 1.00 96.12 103 ASN A O 1
ATOM 781 N N . HIS A 1 104 ? 14.178 9.829 -5.627 1.00 95.94 104 HIS A N 1
ATOM 782 C CA . HIS A 1 104 ? 15.394 9.025 -5.638 1.00 95.94 104 HIS A CA 1
ATOM 783 C C . HIS A 1 104 ? 16.442 9.636 -6.576 1.00 95.94 104 HIS A C 1
ATOM 785 O O . HIS A 1 104 ? 17.559 9.906 -6.146 1.00 95.94 104 HIS A O 1
ATOM 791 N N . THR A 1 105 ? 16.060 9.946 -7.816 1.00 94.94 105 THR A N 1
ATOM 792 C CA . THR A 1 105 ? 16.969 10.485 -8.837 1.00 94.94 105 THR A CA 1
ATOM 793 C C . THR A 1 105 ? 17.592 11.802 -8.396 1.00 94.94 105 THR A C 1
ATOM 795 O O . THR A 1 105 ? 18.811 11.929 -8.367 1.00 94.94 105 THR A O 1
ATOM 798 N N . ARG A 1 106 ? 16.778 12.748 -7.917 1.00 93.81 106 ARG A N 1
ATOM 799 C CA . ARG A 1 106 ? 17.277 14.021 -7.376 1.00 93.81 106 ARG A CA 1
ATOM 800 C C . ARG A 1 106 ? 18.198 13.846 -6.169 1.00 93.81 106 ARG A C 1
ATOM 802 O O . ARG A 1 106 ? 19.026 14.707 -5.925 1.00 93.81 106 ARG A O 1
ATOM 809 N N . LYS A 1 107 ? 18.020 12.805 -5.356 1.00 94.25 107 LYS A N 1
ATOM 810 C CA . LYS A 1 107 ? 18.801 12.630 -4.124 1.00 94.25 107 LYS A CA 1
ATOM 811 C C . LYS A 1 107 ? 20.115 11.886 -4.356 1.00 94.25 107 LYS A C 1
ATOM 813 O O . LYS A 1 107 ? 21.079 12.159 -3.650 1.00 94.25 107 LYS A O 1
ATOM 818 N N . TYR A 1 108 ? 20.127 10.940 -5.290 1.00 94.00 108 TYR A N 1
ATOM 819 C CA . TYR A 1 108 ? 21.220 9.980 -5.445 1.00 94.00 108 TYR A CA 1
ATOM 820 C C . TYR A 1 108 ? 21.955 10.078 -6.788 1.00 94.00 108 TYR A C 1
ATOM 822 O O . TYR A 1 108 ? 23.056 9.553 -6.879 1.00 94.00 108 TYR A O 1
ATOM 830 N N . HIS A 1 109 ? 21.405 10.789 -7.782 1.00 91.06 109 HIS A N 1
ATOM 831 C CA . HIS A 1 109 ? 21.978 10.935 -9.133 1.00 91.06 109 HIS A CA 1
ATOM 832 C C . HIS A 1 109 ? 22.156 12.411 -9.533 1.00 91.06 109 HIS A C 1
ATOM 834 O O . HIS A 1 109 ? 21.944 12.784 -10.686 1.00 91.06 109 HIS A O 1
ATOM 840 N N . LEU A 1 110 ? 22.530 13.262 -8.566 1.00 73.81 110 LEU A N 1
ATOM 841 C CA . LEU A 1 110 ? 22.734 14.713 -8.742 1.00 73.81 110 LEU A CA 1
ATOM 842 C C . LEU A 1 110 ? 23.744 15.066 -9.851 1.00 73.81 110 LEU A C 1
ATOM 844 O O . LEU A 1 110 ? 23.682 16.163 -10.398 1.00 73.81 110 LEU A O 1
ATOM 848 N N . ASP A 1 111 ? 24.604 14.119 -10.227 1.00 63.41 111 ASP A N 1
ATOM 849 C CA . ASP A 1 111 ? 25.718 14.315 -11.159 1.00 63.41 111 ASP A CA 1
ATOM 850 C C . ASP A 1 111 ? 25.351 14.003 -12.629 1.00 63.41 111 ASP A C 1
ATOM 852 O O . ASP A 1 111 ? 26.201 14.066 -13.518 1.00 63.41 111 ASP A O 1
ATOM 856 N N . HIS A 1 112 ? 24.086 13.662 -12.909 1.00 55.16 112 HIS A N 1
ATOM 857 C CA . HIS A 1 112 ? 23.578 13.375 -14.261 1.00 55.16 112 HIS A CA 1
ATOM 858 C C . HIS A 1 112 ? 22.477 14.333 -14.733 1.00 55.16 112 HIS A C 1
ATOM 860 O O . HIS A 1 112 ? 21.920 14.148 -15.816 1.00 55.16 112 HIS A O 1
ATOM 866 N N . ALA A 1 113 ? 22.182 15.374 -13.952 1.00 50.22 113 ALA A N 1
ATOM 867 C CA . ALA A 1 113 ? 21.409 16.517 -14.418 1.00 50.22 113 ALA A CA 1
ATOM 868 C C . ALA A 1 113 ? 22.317 17.400 -15.292 1.00 50.22 113 ALA A C 1
ATOM 870 O O . ALA A 1 113 ? 22.924 18.353 -14.805 1.00 50.22 113 ALA A O 1
ATOM 871 N N . GLY A 1 114 ? 22.471 17.003 -16.557 1.00 45.41 114 GLY A N 1
ATOM 872 C CA . GLY A 1 114 ? 22.981 17.886 -17.609 1.00 45.41 114 GLY A CA 1
ATOM 873 C C . GLY A 1 114 ? 22.045 19.061 -17.851 1.00 45.41 114 GLY A C 1
ATOM 874 O O . GLY A 1 114 ? 20.814 18.868 -17.717 1.00 45.41 114 GLY A O 1
#

Sequence (114 aa):
MPIKKLYLDYMTPSEKLPRLIPTGHCWCGCGTQTGIGSFFARGHDKVAEAALIAVQYGGSVPQFLHAHGYGPQHSVTHDAVEKTDWTTCTHCDYTGAPASVANHTRKYHLDHAG

Foldseek 3Di:
DDPVVVVVVPDDPDPPDDDDFAPQAAPLPPRDGDDHRDNHDVPCVVVSVQVVCCVPVVSDPQSVQVVVVHDPVRHPQVVCCVPHQKDAAPPDRDIDHPVVSVVCCVVPVVVPPD

pLDDT: mean 87.94, std 17.84, range [39.38, 98.31]

Secondary structure (DSSP, 8-state):
--THHHHHTT--TT-PPPPP---SB-TTTT--B--TT-SSSTTHHHHHHHHHHHHHHTT-HHHHHHHTT-BTTB-HHHHHHHHSS-EE-SSSS-EE-HHHHHHHHHHH-GGG--

Organism: Streptacidiphilus jiangxiensis (NCBI:txid235985)